Protein AF-A0A7S4RLT8-F1 (afdb_monomer_lite)

Secondary structure (DSSP, 8-state):
---S--EEPPHHHHHHHHHHHHHHHHHTT----------TTS--EES---SGGGGGG-EE--STTPPPHHHHHHHT--TTHHHHTT-EEHHHHHHHHHHHTT---HHHHHHGGGTT-

Organism: NCBI:txid311494

Foldseek 3Di:
DPDAQDEAEDPVVLVVVQVVVVVVCVVVVHPDDDDRDDPVVHYDHYPDPPQLLCQQVAWDFDDPPQDPLVVCVVVVNNPCSCVVSVTDGPLVVVCVVCVVVVHHSPVSNVCVSVPRD

InterPro domains:
  IPR006254 Isocitrate lyase [PF00463] (1-98)
  IPR006254 Isocitrate lyase [PTHR21631] (1-68)
  IPR015813 Pyruvate/Phosphoenolpyruvate kinase-like domain superfamily [SSF51621] (1-94)
  IPR040442 Pyruvate kinase-like domain superfamily [G3DSA:3.20.20.60] (1-111)

Radius of gyration: 19.0 Å; chains: 1; bounding box: 43×40×50 Å

Structure (mmCIF, N/CA/C/O backbone):
data_AF-A0A7S4RLT8-F1
#
_entry.id   AF-A0A7S4RLT8-F1
#
loop_
_atom_site.group_PDB
_atom_site.id
_atom_site.type_symbol
_atom_site.label_atom_id
_atom_site.label_alt_id
_atom_site.label_comp_id
_atom_site.label_asym_id
_atom_site.label_entity_id
_atom_site.label_seq_id
_atom_site.pdbx_PDB_ins_code
_atom_site.Cartn_x
_atom_site.Cartn_y
_atom_site.Cartn_z
_atom_site.occupancy
_atom_site.B_iso_or_equiv
_atom_site.auth_seq_id
_atom_site.auth_comp_id
_atom_site.auth_asym_id
_atom_site.auth_atom_id
_atom_site.pdbx_PDB_model_num
ATOM 1 N N . GLY A 1 1 ? 11.834 7.194 0.083 1.00 79.56 1 GLY A N 1
ATOM 2 C CA . GLY A 1 1 ? 12.957 7.783 0.827 1.00 79.56 1 GLY A CA 1
ATOM 3 C C . GLY A 1 1 ? 12.617 7.931 2.299 1.00 79.56 1 GLY A C 1
ATOM 4 O O . GLY A 1 1 ? 11.686 7.289 2.776 1.00 79.56 1 GLY A O 1
ATOM 5 N N . HIS A 1 2 ? 13.360 8.789 2.998 1.00 87.56 2 HIS A N 1
ATOM 6 C CA . HIS A 1 2 ? 13.227 9.028 4.445 1.00 87.56 2 HIS A CA 1
ATOM 7 C C . HIS A 1 2 ? 12.225 10.144 4.806 1.00 87.56 2 HIS A C 1
ATOM 9 O O . HIS A 1 2 ? 12.051 10.459 5.978 1.00 87.56 2 HIS A O 1
ATOM 15 N N . MET A 1 3 ? 11.612 10.796 3.813 1.00 89.19 3 MET A N 1
ATOM 16 C CA . MET A 1 3 ? 10.605 11.836 4.043 1.00 89.19 3 MET A CA 1
ATOM 17 C C . MET A 1 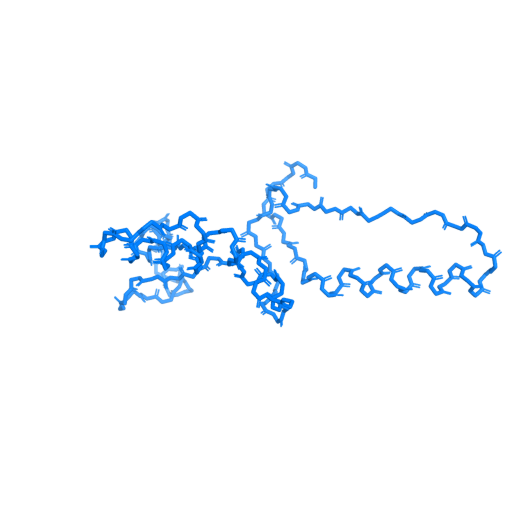3 ? 9.242 11.217 4.384 1.00 89.19 3 MET A C 1
ATOM 19 O O . MET A 1 3 ? 8.929 10.118 3.920 1.00 89.19 3 MET A O 1
ATOM 23 N N . GLY A 1 4 ? 8.447 11.928 5.189 1.00 87.50 4 GLY A N 1
ATOM 24 C CA . GLY A 1 4 ? 7.055 11.578 5.487 1.00 87.50 4 GLY A CA 1
ATOM 25 C C . GLY A 1 4 ? 6.101 11.900 4.331 1.00 87.50 4 GLY A C 1
ATOM 26 O O . GLY A 1 4 ? 6.507 12.484 3.329 1.00 87.50 4 GLY A O 1
ATOM 27 N N . GLY A 1 5 ? 4.829 11.510 4.469 1.00 88.44 5 GLY A N 1
ATOM 28 C CA . GLY A 1 5 ? 3.791 11.805 3.469 1.00 88.44 5 GLY A CA 1
ATOM 29 C C . GLY A 1 5 ? 3.946 11.034 2.156 1.00 88.44 5 GLY A C 1
ATOM 30 O O . GLY A 1 5 ? 3.506 11.496 1.108 1.00 88.44 5 GLY A O 1
ATOM 31 N N . LYS A 1 6 ? 4.600 9.869 2.193 1.00 94.69 6 LYS A N 1
ATOM 32 C CA . LYS A 1 6 ? 4.783 9.025 1.009 1.00 94.69 6 LYS A CA 1
ATOM 33 C C . LYS A 1 6 ? 3.450 8.407 0.596 1.00 94.69 6 LYS A C 1
ATOM 35 O O . LYS A 1 6 ? 2.764 7.803 1.424 1.00 94.69 6 LYS A O 1
ATOM 40 N N . VAL A 1 7 ? 3.144 8.539 -0.690 1.00 96.75 7 VAL A N 1
ATOM 41 C CA . VAL A 1 7 ? 1.970 7.963 -1.347 1.00 96.75 7 VAL A CA 1
ATOM 42 C C . VAL A 1 7 ? 2.461 6.883 -2.303 1.00 96.75 7 VAL A C 1
ATOM 44 O O . VAL A 1 7 ? 3.301 7.156 -3.164 1.00 96.75 7 VAL A O 1
ATOM 47 N N . LEU A 1 8 ? 1.990 5.654 -2.115 1.00 97.38 8 LEU A N 1
ATOM 48 C CA . LEU A 1 8 ? 2.231 4.558 -3.047 1.00 97.38 8 LEU A CA 1
ATOM 49 C C . LEU A 1 8 ? 1.251 4.636 -4.216 1.00 97.38 8 LEU A C 1
ATOM 51 O O . LEU A 1 8 ? 0.136 5.130 -4.066 1.00 97.38 8 LEU A O 1
ATOM 55 N N . VAL A 1 9 ? 1.676 4.099 -5.354 1.00 97.69 9 VAL A N 1
ATOM 56 C CA . VAL A 1 9 ? 0.749 3.685 -6.410 1.00 97.69 9 VAL A CA 1
ATOM 57 C C . VAL A 1 9 ? 0.292 2.256 -6.151 1.00 97.69 9 VAL A C 1
ATOM 59 O O . VAL A 1 9 ? 1.000 1.516 -5.460 1.00 97.69 9 VAL A O 1
ATOM 62 N N . SER A 1 10 ? -0.832 1.857 -6.742 1.00 96.94 10 SER A N 1
ATOM 63 C CA . SER A 1 10 ? -1.239 0.446 -6.763 1.00 96.94 10 SER A CA 1
ATOM 64 C C . SER A 1 10 ? -0.114 -0.484 -7.237 1.00 96.94 10 SER A C 1
ATOM 66 O O . SER A 1 10 ? 0.702 -0.128 -8.102 1.00 96.94 10 SER A O 1
ATOM 68 N N . THR A 1 11 ? -0.071 -1.698 -6.686 1.00 95.81 11 THR A N 1
ATOM 69 C CA . THR A 1 11 ? 0.962 -2.684 -7.033 1.00 95.81 11 THR A CA 1
ATOM 70 C C . THR A 1 11 ? 0.981 -2.972 -8.540 1.00 95.81 11 THR A C 1
ATOM 72 O O . THR A 1 11 ? 2.051 -2.947 -9.162 1.00 95.81 11 THR A O 1
ATOM 75 N N . TRP A 1 12 ? -0.191 -3.145 -9.160 1.00 96.00 12 TRP A N 1
ATOM 76 C CA . TRP A 1 12 ? -0.339 -3.312 -10.605 1.00 96.00 12 TRP A CA 1
ATOM 77 C C . TRP A 1 12 ? 0.293 -2.178 -11.413 1.00 96.00 12 TRP A C 1
ATOM 79 O O . TRP A 1 12 ? 1.011 -2.439 -12.379 1.00 96.00 12 TRP A O 1
ATOM 89 N N . GLU A 1 13 ? 0.092 -0.920 -11.019 1.00 97.69 13 GLU A N 1
ATOM 90 C CA . GLU A 1 13 ? 0.685 0.213 -11.729 1.00 97.69 13 GLU A CA 1
ATOM 91 C C . GLU A 1 13 ? 2.218 0.161 -11.696 1.00 97.69 13 GLU A C 1
ATOM 93 O O . GLU A 1 13 ? 2.876 0.379 -12.720 1.00 97.69 13 GLU A O 1
ATOM 98 N N . HIS A 1 14 ? 2.813 -0.176 -10.548 1.00 97.81 14 HIS A N 1
ATOM 99 C CA . HIS A 1 14 ? 4.266 -0.314 -10.459 1.00 97.81 14 HIS A CA 1
ATOM 100 C C . HIS A 1 14 ? 4.785 -1.474 -11.324 1.00 97.81 14 HIS A C 1
ATOM 102 O O . HIS A 1 14 ? 5.808 -1.328 -11.999 1.00 97.81 14 HIS A O 1
ATOM 108 N N . ILE A 1 15 ? 4.056 -2.594 -11.374 1.00 97.69 15 ILE A N 1
ATOM 109 C CA . ILE A 1 15 ? 4.365 -3.725 -12.260 1.00 97.69 15 ILE A CA 1
ATOM 110 C C . ILE A 1 15 ? 4.338 -3.284 -13.730 1.00 97.69 15 ILE A C 1
ATOM 112 O O . ILE A 1 15 ? 5.282 -3.572 -14.467 1.00 97.69 15 ILE A O 1
ATOM 116 N N . GLN A 1 16 ? 3.320 -2.527 -14.153 1.00 98.31 16 GLN A N 1
ATOM 117 C CA . GLN A 1 16 ? 3.224 -2.017 -15.526 1.00 98.31 16 GLN A CA 1
ATOM 118 C C . GLN A 1 16 ? 4.410 -1.119 -15.902 1.00 98.31 16 GLN A C 1
ATOM 120 O O . GLN A 1 16 ? 4.934 -1.222 -17.012 1.00 98.31 16 GLN A O 1
ATOM 125 N N . ARG A 1 17 ? 4.906 -0.296 -14.969 1.00 98.44 17 ARG A N 1
ATOM 126 C CA . ARG A 1 17 ? 6.116 0.518 -15.187 1.00 98.44 17 ARG A CA 1
ATOM 127 C C . ARG A 1 17 ? 7.353 -0.354 -15.418 1.00 98.44 17 ARG A C 1
ATOM 129 O O . ARG A 1 17 ? 8.131 -0.076 -16.327 1.00 98.44 17 ARG A O 1
ATOM 136 N N . VAL A 1 18 ? 7.528 -1.426 -14.642 1.00 98.38 18 VAL A N 1
ATOM 137 C CA . VAL A 1 18 ? 8.654 -2.361 -14.821 1.00 98.38 18 VAL A CA 1
ATOM 138 C C . VAL A 1 18 ? 8.550 -3.108 -16.155 1.00 98.38 18 VAL A C 1
ATOM 140 O O . VAL A 1 18 ? 9.556 -3.233 -16.857 1.00 98.38 18 VAL A O 1
ATOM 143 N N . ILE A 1 19 ? 7.346 -3.549 -16.539 1.00 98.50 19 ILE A N 1
ATOM 144 C CA . ILE A 1 19 ? 7.088 -4.193 -17.836 1.00 98.50 19 ILE A CA 1
ATOM 1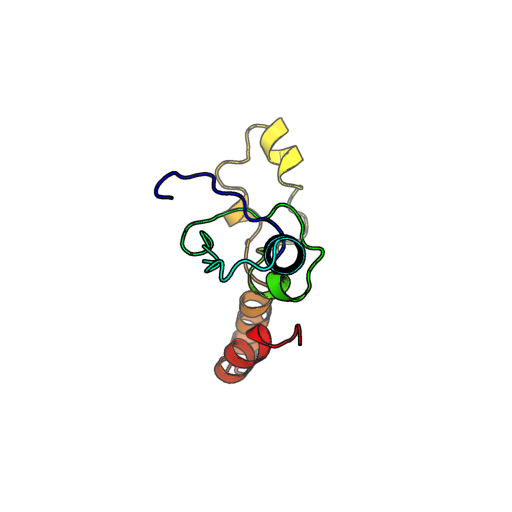45 C C . ILE A 1 19 ? 7.431 -3.242 -18.987 1.00 98.50 19 ILE A C 1
ATOM 147 O O . ILE A 1 19 ? 8.145 -3.637 -19.907 1.00 98.50 19 ILE A O 1
ATOM 151 N N . ALA A 1 20 ? 6.997 -1.981 -18.922 1.00 98.62 20 ALA A N 1
ATOM 152 C CA . ALA A 1 20 ? 7.311 -0.980 -19.939 1.00 98.62 20 ALA A CA 1
ATOM 153 C C . ALA A 1 20 ? 8.825 -0.725 -20.060 1.00 98.62 20 ALA A C 1
ATOM 155 O O . ALA A 1 20 ? 9.360 -0.669 -21.168 1.00 98.62 20 ALA A O 1
ATOM 156 N N . CYS A 1 21 ? 9.542 -0.640 -18.933 1.00 98.38 21 CYS A N 1
ATOM 157 C CA . CYS A 1 21 ? 11.002 -0.512 -18.932 1.00 98.38 21 CYS A CA 1
ATOM 158 C C . CYS A 1 21 ? 11.694 -1.716 -19.588 1.00 98.38 21 CYS A C 1
ATOM 160 O O . CYS A 1 21 ? 12.656 -1.534 -20.337 1.00 98.38 21 CYS A O 1
ATOM 162 N N . ARG A 1 22 ? 11.213 -2.942 -19.331 1.00 98.44 22 ARG A N 1
ATOM 163 C CA . ARG A 1 22 ? 11.736 -4.155 -19.977 1.00 98.44 22 ARG A CA 1
ATOM 164 C C . ARG A 1 22 ? 11.451 -4.143 -21.475 1.00 98.44 22 ARG A C 1
ATOM 166 O O . ARG A 1 22 ? 12.384 -4.319 -22.249 1.00 98.44 22 ARG A O 1
ATOM 173 N N . LEU A 1 23 ? 10.220 -3.832 -21.877 1.00 98.56 23 LEU A N 1
ATOM 174 C CA . LEU A 1 23 ? 9.847 -3.712 -23.286 1.00 98.56 23 LEU A CA 1
ATOM 175 C C . LEU A 1 23 ? 10.774 -2.741 -24.034 1.00 98.56 23 LEU A C 1
ATOM 177 O O . LEU A 1 23 ? 11.254 -3.055 -25.120 1.00 98.56 23 LEU A O 1
ATOM 181 N N . GLN A 1 24 ? 11.084 -1.586 -23.439 1.00 98.62 24 GLN A N 1
ATOM 182 C CA . GLN A 1 24 ? 12.001 -0.618 -24.040 1.00 98.62 24 GLN A CA 1
ATOM 183 C C . GLN A 1 24 ? 13.440 -1.147 -24.146 1.00 98.62 24 GLN A C 1
ATOM 185 O O . GLN A 1 24 ? 14.112 -0.902 -25.149 1.00 98.62 24 GLN A O 1
ATOM 190 N N . ALA A 1 25 ? 13.925 -1.859 -23.125 1.00 98.50 25 ALA A N 1
ATOM 191 C CA . ALA A 1 25 ? 15.246 -2.481 -23.158 1.00 98.50 25 ALA A CA 1
ATOM 192 C C . ALA A 1 25 ? 15.347 -3.526 -24.277 1.00 98.50 25 ALA A C 1
ATOM 194 O O . ALA A 1 25 ? 16.353 -3.561 -24.984 1.00 98.50 25 ALA A O 1
ATOM 195 N N . ASP A 1 26 ? 14.286 -4.308 -24.473 1.00 98.44 26 ASP A N 1
ATOM 196 C CA . ASP A 1 26 ? 14.222 -5.345 -25.500 1.00 98.44 26 ASP A CA 1
ATOM 197 C C . ASP A 1 26 ? 14.170 -4.730 -26.911 1.00 98.44 26 ASP A C 1
ATOM 199 O O . ASP A 1 26 ? 14.909 -5.168 -27.791 1.00 98.44 26 ASP A O 1
ATOM 203 N N . ILE A 1 27 ? 13.399 -3.649 -27.120 1.00 98.50 27 ILE A N 1
ATOM 204 C CA . ILE A 1 27 ? 13.380 -2.885 -28.389 1.00 98.50 27 ILE A CA 1
ATOM 205 C C . ILE A 1 27 ? 14.779 -2.372 -28.756 1.00 98.50 27 ILE A C 1
ATOM 207 O O . ILE A 1 27 ? 15.166 -2.388 -29.924 1.00 98.50 27 ILE A O 1
ATOM 211 N N . LEU A 1 28 ? 15.545 -1.913 -27.764 1.00 98.56 28 LEU A N 1
ATOM 212 C CA . LEU A 1 28 ? 16.903 -1.398 -27.958 1.00 98.56 28 LEU A CA 1
ATOM 213 C C . LEU A 1 28 ? 17.978 -2.494 -27.940 1.00 98.56 28 LEU A C 1
ATOM 215 O O . LEU A 1 28 ? 19.161 -2.170 -28.048 1.00 98.56 28 LEU A O 1
ATOM 219 N N . ASN A 1 29 ? 17.588 -3.765 -27.785 1.00 97.94 29 ASN A N 1
ATOM 220 C CA . ASN A 1 29 ? 18.489 -4.903 -27.615 1.00 97.94 29 ASN A CA 1
ATOM 221 C C . ASN A 1 29 ? 19.575 -4.647 -26.547 1.00 97.94 29 ASN A C 1
ATOM 223 O O . ASN A 1 29 ? 20.764 -4.903 -26.750 1.00 97.94 29 ASN A O 1
ATOM 227 N N . SER A 1 30 ? 19.167 -4.080 -25.410 1.00 98.00 30 SER A N 1
ATOM 228 C CA . SER A 1 30 ? 20.048 -3.711 -24.304 1.00 98.00 30 SER A CA 1
ATOM 229 C C . SER A 1 30 ? 19.902 -4.687 -23.140 1.00 98.00 30 SER A C 1
ATOM 231 O O . SER A 1 30 ? 18.797 -4.953 -22.666 1.00 98.00 30 SER A O 1
ATOM 233 N N . GLY A 1 31 ? 21.030 -5.151 -22.595 1.00 97.62 31 GLY A N 1
ATOM 234 C CA . GLY A 1 31 ? 21.095 -5.956 -21.368 1.00 97.62 31 GLY A CA 1
ATOM 235 C C . GLY A 1 31 ? 20.789 -5.165 -20.088 1.00 97.62 31 GLY A C 1
ATOM 236 O O . GLY A 1 31 ? 21.423 -5.397 -19.061 1.00 97.62 31 GLY A O 1
ATOM 237 N N . LEU A 1 32 ? 19.867 -4.198 -20.146 1.00 98.25 32 LEU A N 1
ATOM 238 C CA . LEU A 1 32 ? 19.554 -3.287 -19.050 1.00 98.25 32 LEU A CA 1
ATOM 239 C C . LEU A 1 32 ? 19.110 -4.059 -17.799 1.00 98.25 32 LEU A C 1
ATOM 241 O O . LEU A 1 32 ? 18.170 -4.863 -17.835 1.00 98.25 32 LEU A O 1
ATOM 245 N N . VAL A 1 33 ? 19.763 -3.759 -16.677 1.00 97.62 33 VAL A N 1
ATOM 246 C CA . VAL A 1 33 ? 19.373 -4.233 -15.347 1.00 97.62 33 VAL A CA 1
ATOM 247 C C . VAL A 1 33 ? 18.295 -3.304 -14.793 1.00 97.62 33 VAL A C 1
ATOM 249 O O . VAL A 1 33 ? 18.485 -2.092 -14.729 1.00 97.62 33 VAL A O 1
ATOM 252 N N . LEU A 1 34 ? 17.166 -3.879 -14.382 1.00 97.56 34 LEU A N 1
ATOM 253 C CA . LEU A 1 34 ? 16.051 -3.150 -13.780 1.00 97.56 34 LEU A CA 1
ATOM 254 C C . LEU A 1 34 ? 16.021 -3.413 -12.276 1.00 97.56 34 LEU A C 1
ATOM 256 O O . LEU A 1 34 ? 16.080 -4.563 -11.847 1.00 97.56 34 LEU A O 1
ATOM 260 N N . VAL A 1 35 ? 15.896 -2.349 -11.484 1.00 97.56 35 VAL A N 1
ATOM 261 C CA . VAL A 1 35 ? 15.772 -2.430 -10.024 1.00 97.56 35 VAL A CA 1
ATOM 262 C C . VAL A 1 35 ? 14.437 -1.821 -9.617 1.00 97.56 35 VAL A C 1
ATOM 264 O O . VAL A 1 35 ? 14.238 -0.613 -9.740 1.00 97.56 35 VAL A O 1
ATOM 267 N N . ALA A 1 36 ? 13.523 -2.659 -9.132 1.00 97.50 36 ALA A N 1
ATOM 268 C CA . ALA A 1 36 ? 12.268 -2.203 -8.550 1.00 97.50 36 ALA A CA 1
ATOM 269 C C . ALA A 1 36 ? 12.509 -1.769 -7.100 1.00 97.50 36 ALA A C 1
ATOM 271 O O . ALA A 1 36 ? 12.997 -2.543 -6.275 1.00 97.50 36 ALA A O 1
ATOM 272 N N . ARG A 1 37 ? 12.176 -0.517 -6.793 1.00 97.19 37 ARG A N 1
ATOM 273 C CA . ARG A 1 37 ? 12.269 0.049 -5.446 1.00 97.19 37 ARG A CA 1
ATOM 274 C C . ARG A 1 37 ? 10.864 0.193 -4.877 1.00 97.19 37 ARG A C 1
ATOM 276 O O . ARG A 1 37 ? 10.010 0.795 -5.518 1.00 97.19 37 ARG A O 1
ATOM 283 N N . THR A 1 38 ? 10.672 -0.259 -3.641 1.00 96.25 38 THR A N 1
ATOM 284 C CA . THR A 1 38 ? 9.463 0.018 -2.859 1.00 96.25 38 THR A CA 1
ATOM 285 C C . THR A 1 38 ? 9.763 0.968 -1.704 1.00 96.25 38 THR A C 1
ATOM 287 O O . THR A 1 38 ? 10.846 0.945 -1.120 1.00 96.25 38 THR A O 1
ATOM 290 N N . ASP A 1 39 ? 8.791 1.816 -1.385 1.00 96.38 39 ASP A N 1
ATOM 291 C CA . ASP A 1 39 ? 8.809 2.716 -0.232 1.00 96.38 39 ASP A CA 1
ATOM 292 C C . ASP A 1 39 ? 7.707 2.370 0.789 1.00 96.38 39 ASP A C 1
ATOM 294 O O . ASP A 1 39 ? 7.442 3.154 1.705 1.00 96.38 39 ASP A O 1
ATOM 298 N N . ALA A 1 40 ? 7.106 1.179 0.650 1.00 95.12 40 ALA A N 1
ATOM 299 C CA . ALA A 1 40 ? 5.985 0.703 1.459 1.00 95.12 40 ALA A CA 1
ATOM 300 C C . ALA A 1 40 ? 6.294 0.564 2.955 1.00 95.12 40 ALA A C 1
ATOM 302 O O . ALA A 1 40 ? 5.379 0.622 3.765 1.00 95.12 40 ALA A O 1
ATOM 303 N N . GLU A 1 41 ? 7.568 0.445 3.335 1.00 94.50 41 GLU A N 1
ATOM 304 C CA . GLU A 1 41 ? 7.990 0.325 4.738 1.00 94.50 41 GLU A CA 1
ATOM 305 C C . GLU A 1 41 ? 7.550 1.512 5.613 1.00 94.50 41 GLU A C 1
ATOM 307 O O . GLU A 1 41 ? 7.212 1.316 6.775 1.00 94.50 41 GLU A O 1
ATOM 312 N N . ALA A 1 42 ? 7.480 2.722 5.054 1.00 93.94 42 ALA A N 1
ATOM 313 C CA . ALA A 1 42 ? 7.067 3.914 5.801 1.00 93.94 42 ALA A CA 1
ATOM 314 C C . ALA A 1 42 ? 6.093 4.809 5.019 1.00 93.94 42 ALA A C 1
ATOM 316 O O . ALA A 1 42 ? 5.978 6.004 5.298 1.00 93.94 42 ALA A O 1
ATOM 317 N N . ALA A 1 43 ? 5.436 4.270 3.993 1.00 95.75 43 ALA A N 1
ATOM 318 C CA . ALA A 1 43 ? 4.340 4.963 3.330 1.00 95.75 43 ALA A CA 1
ATOM 319 C C . ALA A 1 43 ? 3.057 4.850 4.155 1.00 95.75 43 ALA A C 1
ATOM 321 O O . ALA A 1 43 ? 2.793 3.823 4.774 1.00 95.75 43 ALA A O 1
ATOM 322 N N . THR A 1 44 ? 2.268 5.921 4.166 1.00 94.69 44 THR A N 1
ATOM 323 C CA . THR A 1 44 ? 1.023 5.999 4.947 1.00 94.69 44 THR A CA 1
ATOM 324 C C . THR A 1 44 ? -0.213 6.138 4.067 1.00 94.69 44 THR A C 1
ATOM 326 O O . THR A 1 44 ? -1.325 6.136 4.580 1.00 94.69 44 THR A O 1
ATOM 329 N N . MET A 1 45 ? -0.032 6.285 2.753 1.00 96.12 45 MET A N 1
ATOM 330 C CA . MET A 1 45 ? -1.106 6.497 1.788 1.00 96.12 45 MET A CA 1
ATOM 331 C C . MET A 1 45 ? -0.867 5.661 0.531 1.00 96.12 45 MET A C 1
ATOM 333 O O . MET A 1 45 ? 0.278 5.403 0.154 1.00 96.12 45 MET A O 1
ATOM 337 N N . ILE A 1 46 ? -1.960 5.292 -0.128 1.00 97.31 46 ILE A N 1
ATOM 338 C CA . ILE A 1 46 ? -2.001 4.699 -1.465 1.00 97.31 46 ILE A CA 1
ATOM 339 C C . ILE A 1 46 ? -2.984 5.516 -2.305 1.00 97.31 46 ILE A C 1
ATOM 341 O O . ILE A 1 46 ? -3.969 6.028 -1.771 1.00 97.31 46 ILE A O 1
ATOM 345 N N . ASP A 1 47 ? -2.693 5.697 -3.585 1.00 96.88 47 ASP A N 1
ATOM 346 C CA . ASP A 1 47 ? -3.509 6.510 -4.488 1.00 96.88 47 ASP A CA 1
ATOM 347 C C . ASP A 1 47 ? -4.871 5.884 -4.817 1.00 96.88 47 ASP A C 1
ATOM 349 O O . ASP A 1 47 ? -5.863 6.591 -4.992 1.00 96.88 47 ASP A O 1
ATOM 353 N N . SER A 1 48 ? -4.918 4.557 -4.890 1.00 96.06 48 SER A N 1
ATOM 354 C CA . SER A 1 48 ? -6.065 3.786 -5.336 1.00 96.06 48 SER A CA 1
ATOM 355 C C . SER A 1 48 ? -6.119 2.436 -4.633 1.00 96.06 48 SER A C 1
ATOM 357 O O . SER A 1 48 ? -5.104 1.786 -4.402 1.00 96.06 48 SER A O 1
ATOM 359 N N . ASN A 1 49 ? -7.333 1.982 -4.336 1.00 95.56 49 ASN A N 1
ATOM 360 C CA . ASN A 1 49 ? -7.616 0.653 -3.795 1.00 95.56 49 ASN A CA 1
ATOM 361 C C . ASN A 1 49 ? -8.031 -0.349 -4.887 1.00 95.56 49 ASN A C 1
ATOM 363 O O . ASN A 1 49 ? -8.672 -1.355 -4.587 1.00 95.56 49 ASN A O 1
ATOM 367 N N . ILE A 1 50 ? -7.736 -0.054 -6.156 1.00 95.44 50 ILE A N 1
ATOM 368 C CA . ILE A 1 50 ? -8.202 -0.859 -7.291 1.00 95.44 50 ILE A CA 1
ATOM 369 C C . ILE A 1 50 ? -7.606 -2.270 -7.311 1.00 95.44 50 ILE A C 1
ATOM 371 O O . ILE A 1 50 ? -8.269 -3.198 -7.769 1.00 95.44 50 ILE A O 1
ATOM 375 N N . ASP A 1 51 ? -6.379 -2.436 -6.814 1.00 94.62 51 ASP A N 1
ATOM 376 C CA . ASP A 1 51 ? -5.665 -3.708 -6.842 1.00 94.62 51 ASP A CA 1
ATOM 377 C C . ASP A 1 51 ? -5.978 -4.536 -5.580 1.00 94.62 51 ASP A C 1
ATOM 379 O O . ASP A 1 51 ? -5.675 -4.094 -4.464 1.00 94.62 51 ASP A O 1
ATOM 383 N N . PRO A 1 52 ? -6.570 -5.740 -5.722 1.00 93.69 52 PRO A N 1
ATOM 384 C CA . PRO A 1 52 ? -6.866 -6.616 -4.594 1.00 93.69 52 PRO A CA 1
ATOM 385 C C . PRO A 1 52 ? -5.649 -6.959 -3.737 1.00 93.69 52 PRO A C 1
ATOM 387 O O . PRO A 1 52 ? -5.808 -7.203 -2.540 1.00 93.69 52 PRO A O 1
ATOM 390 N N . ILE A 1 53 ? -4.437 -6.977 -4.306 1.00 92.94 53 ILE A N 1
ATOM 391 C CA . ILE A 1 53 ? -3.225 -7.315 -3.547 1.00 92.94 53 ILE A CA 1
ATOM 392 C C . ILE A 1 53 ? -2.908 -6.298 -2.452 1.00 92.94 53 ILE A C 1
ATOM 394 O O . ILE A 1 53 ? -2.335 -6.663 -1.427 1.00 92.94 53 ILE A O 1
ATOM 398 N N . ASP A 1 54 ? -3.362 -5.058 -2.625 1.00 95.06 54 ASP A N 1
ATOM 399 C CA . ASP A 1 54 ? -3.135 -3.975 -1.677 1.00 95.06 54 ASP A CA 1
ATOM 400 C C . ASP A 1 54 ? -4.180 -3.984 -0.540 1.00 95.06 54 ASP A C 1
ATOM 402 O O . ASP A 1 54 ? -3.941 -3.428 0.534 1.00 95.06 54 ASP A O 1
ATOM 406 N N . HIS A 1 55 ? -5.326 -4.661 -0.715 1.00 95.31 55 HIS A N 1
ATOM 407 C CA . HIS A 1 55 ? -6.464 -4.625 0.222 1.00 95.31 55 HIS A CA 1
ATOM 408 C C . HIS A 1 55 ? -6.133 -5.031 1.663 1.00 95.31 55 HIS A C 1
ATOM 410 O O . HIS A 1 55 ? -6.602 -4.343 2.574 1.00 95.31 55 HIS A O 1
ATOM 416 N N . PRO A 1 56 ? -5.327 -6.079 1.931 1.00 95.00 56 PRO A N 1
ATOM 417 C CA . PRO A 1 56 ? -4.981 -6.457 3.301 1.00 95.00 56 PRO A CA 1
ATOM 418 C C . PRO A 1 56 ? -4.211 -5.369 4.065 1.00 95.00 56 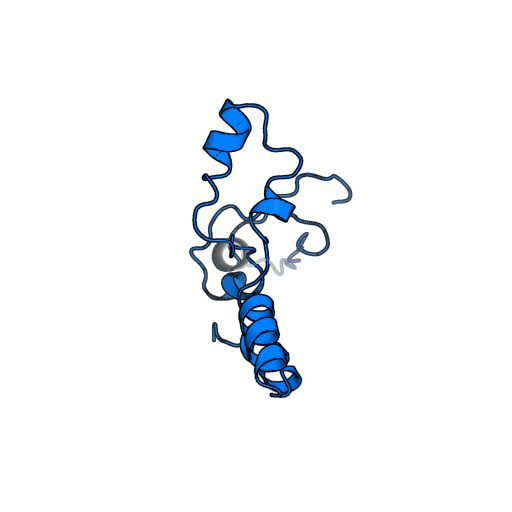PRO A C 1
ATOM 420 O O . PRO A 1 56 ? -4.136 -5.427 5.292 1.00 95.00 56 PRO A O 1
ATOM 423 N N . HIS A 1 57 ? -3.649 -4.384 3.359 1.00 94.88 57 HIS A N 1
ATOM 424 C CA . HIS A 1 57 ? -2.821 -3.316 3.920 1.00 94.88 57 HIS A CA 1
ATOM 425 C C . HIS A 1 57 ? -3.570 -1.986 4.084 1.00 94.88 57 HIS A C 1
ATOM 427 O O . HIS A 1 57 ? -3.079 -1.081 4.761 1.00 94.88 57 HIS A O 1
ATOM 433 N N . ILE A 1 58 ? -4.765 -1.859 3.503 1.00 96.06 58 ILE A N 1
ATOM 434 C CA . ILE A 1 58 ? -5.564 -0.634 3.560 1.00 96.06 58 ILE A CA 1
ATOM 435 C C . ILE A 1 58 ? -6.334 -0.584 4.882 1.00 96.06 58 ILE A C 1
ATOM 437 O O . ILE A 1 58 ? -7.040 -1.524 5.258 1.00 96.06 58 ILE A O 1
ATOM 441 N N . LYS A 1 59 ? -6.219 0.542 5.593 1.00 96.12 59 LYS A N 1
ATOM 442 C CA . LYS A 1 59 ? -7.012 0.807 6.798 1.00 96.12 59 LYS A CA 1
ATOM 443 C C . LYS A 1 59 ? -8.389 1.345 6.418 1.00 96.12 59 LYS A C 1
ATOM 445 O O . LYS A 1 59 ? -8.494 2.276 5.624 1.00 96.12 59 LYS A O 1
ATOM 450 N N . GLY A 1 60 ? -9.429 0.790 7.032 1.00 95.75 60 GLY A N 1
ATOM 451 C CA . GLY A 1 60 ? -10.803 1.280 6.938 1.00 95.75 60 GLY A CA 1
ATOM 452 C C . GLY A 1 60 ? -11.353 1.690 8.303 1.00 95.75 60 GLY A C 1
ATOM 453 O O . GLY A 1 60 ? -10.914 1.180 9.335 1.00 95.75 60 GLY A O 1
ATOM 454 N N . ALA A 1 61 ? -12.333 2.596 8.306 1.00 96.25 61 ALA A N 1
ATOM 455 C CA . ALA A 1 61 ? -13.103 2.943 9.499 1.00 96.25 61 ALA A CA 1
ATOM 456 C C . ALA A 1 61 ? -14.018 1.774 9.903 1.00 96.25 61 ALA A C 1
ATOM 458 O O . ALA A 1 61 ? -14.673 1.169 9.054 1.00 96.25 61 ALA A O 1
ATOM 459 N N . THR A 1 62 ? -14.077 1.458 11.197 1.00 95.75 62 THR A N 1
ATOM 460 C CA . THR A 1 62 ? -14.858 0.321 11.724 1.00 95.75 62 THR A CA 1
ATOM 461 C C . THR A 1 62 ? -15.995 0.734 12.649 1.00 95.75 62 THR A C 1
ATOM 463 O O . THR A 1 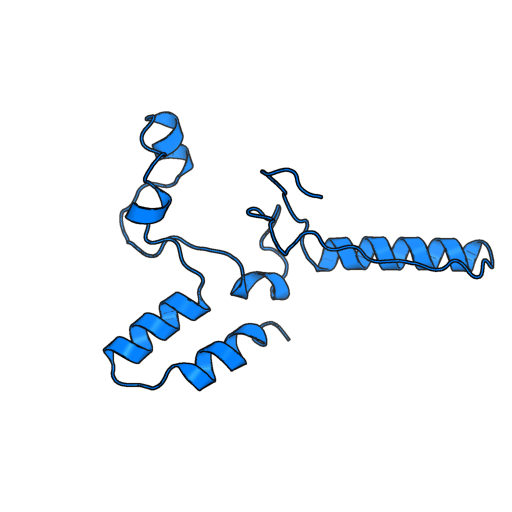62 ? -16.929 -0.042 12.860 1.00 95.75 62 THR A O 1
ATOM 466 N N . VAL A 1 63 ? -15.946 1.951 13.192 1.00 95.00 63 VAL A N 1
ATOM 467 C CA . VAL A 1 63 ? -17.012 2.494 14.034 1.00 95.00 63 VAL A CA 1
ATOM 468 C C . VAL A 1 63 ? -18.113 3.065 13.144 1.00 95.00 63 VAL A C 1
ATOM 470 O O . VAL A 1 63 ? -17.884 3.961 12.333 1.00 95.00 63 VAL A O 1
ATOM 473 N N . GLN A 1 64 ? -19.328 2.539 13.293 1.00 92.31 64 GLN A N 1
ATOM 474 C CA . GLN A 1 64 ? -20.490 3.035 12.559 1.00 92.31 64 GLN A CA 1
ATOM 475 C C . GLN A 1 64 ? -20.909 4.423 13.056 1.00 92.31 64 GLN A C 1
ATOM 477 O O . GLN A 1 64 ? -20.826 4.718 14.246 1.00 92.31 64 GLN A O 1
ATOM 482 N N . GLY A 1 65 ? -21.407 5.260 12.143 1.00 90.19 65 GLY A N 1
ATOM 483 C CA . GLY A 1 65 ? -21.940 6.587 12.469 1.00 90.19 65 GLY A CA 1
ATOM 484 C C . GLY A 1 65 ? -20.891 7.687 12.653 1.00 90.19 65 GLY A C 1
ATOM 485 O O . GLY A 1 65 ? -21.275 8.831 12.884 1.00 90.19 65 GLY A O 1
ATOM 486 N N . VAL A 1 66 ? -19.597 7.374 12.522 1.00 93.94 66 VAL A N 1
ATOM 487 C CA . VAL A 1 66 ? -18.533 8.386 12.440 1.00 93.94 66 VAL A CA 1
ATOM 488 C C . VAL A 1 66 ? -18.611 9.093 11.089 1.00 93.94 66 VAL A C 1
ATOM 490 O O . VAL A 1 66 ? -18.834 8.462 10.054 1.00 93.94 66 VAL A O 1
ATOM 493 N N . GLU A 1 67 ? -18.452 10.414 11.098 1.00 94.38 67 GLU A N 1
ATOM 494 C CA . GLU A 1 67 ? -18.444 11.225 9.887 1.00 94.38 67 GLU A CA 1
ATOM 495 C C . GLU A 1 67 ? -17.258 10.865 8.974 1.00 94.38 67 GLU A C 1
ATOM 497 O O . GLU A 1 67 ? -16.198 10.477 9.468 1.00 94.38 67 GLU A O 1
ATOM 502 N N . PRO A 1 68 ? -17.368 11.021 7.644 1.00 95.38 68 PRO A N 1
ATOM 503 C CA . PRO A 1 68 ? -16.216 10.877 6.759 1.00 95.38 68 PRO A CA 1
ATOM 504 C C . PRO A 1 68 ? -15.090 11.860 7.123 1.00 95.38 68 PRO A C 1
ATOM 506 O O . PRO A 1 68 ? -15.360 13.016 7.453 1.00 95.38 68 PRO A O 1
ATOM 509 N N . LEU A 1 69 ? -13.825 11.446 6.974 1.00 95.00 69 LEU A N 1
ATOM 510 C CA . LEU A 1 69 ? -12.653 12.270 7.319 1.00 95.00 69 LEU A CA 1
ATOM 511 C C . LEU A 1 69 ? -12.684 13.664 6.667 1.00 95.00 69 LEU A C 1
ATOM 513 O O . LEU A 1 69 ? -12.324 14.651 7.303 1.00 95.00 69 LEU A O 1
ATOM 517 N N . TYR A 1 70 ? -13.165 13.780 5.424 1.00 95.44 70 TYR A N 1
ATOM 518 C CA . TYR A 1 70 ? -13.246 15.082 4.752 1.00 95.44 70 TYR A CA 1
ATOM 519 C C . TYR A 1 70 ? -14.181 16.066 5.483 1.00 95.44 70 TYR A C 1
ATOM 521 O O . TYR A 1 70 ? -13.936 17.272 5.462 1.00 95.44 70 TYR A O 1
ATOM 529 N N . GLU A 1 71 ? -15.242 15.588 6.142 1.00 96.38 71 GLU A N 1
ATOM 530 C CA . GLU A 1 71 ? -16.135 16.442 6.933 1.00 96.38 71 GLU A CA 1
ATOM 531 C C . GLU A 1 71 ? -15.480 16.872 8.240 1.00 96.38 71 GLU A C 1
ATOM 533 O O . GLU A 1 71 ? -15.595 18.038 8.621 1.00 96.38 71 GLU A O 1
ATOM 538 N N . ALA A 1 72 ? -14.753 15.958 8.887 1.00 95.50 72 ALA A N 1
ATOM 539 C CA . ALA A 1 72 ? -13.971 16.256 10.080 1.00 95.50 72 ALA A CA 1
ATOM 540 C C . ALA A 1 72 ? -12.918 17.339 9.795 1.00 95.50 72 ALA A C 1
ATOM 542 O O . ALA A 1 72 ? -12.850 18.326 10.528 1.00 95.50 72 ALA A O 1
ATOM 543 N N . ILE A 1 73 ? -12.193 17.233 8.674 1.00 96.25 73 ILE A N 1
ATOM 544 C CA . ILE A 1 73 ? -11.220 18.243 8.219 1.00 96.25 73 ILE A CA 1
ATOM 545 C C . ILE A 1 73 ? -11.901 19.599 8.018 1.00 96.25 73 ILE A C 1
ATOM 547 O O . ILE A 1 73 ? -11.425 20.618 8.516 1.00 96.25 73 ILE A O 1
ATOM 551 N N . ARG A 1 74 ? -13.054 19.635 7.336 1.00 96.62 74 ARG A N 1
ATOM 552 C CA . ARG A 1 74 ? -13.793 20.891 7.109 1.00 96.62 74 ARG A CA 1
ATOM 553 C C . ARG A 1 74 ? -14.251 21.564 8.403 1.00 96.62 74 ARG A C 1
ATOM 555 O O . ARG A 1 74 ? -14.437 22.777 8.410 1.00 96.62 74 ARG A O 1
ATOM 562 N N . ARG A 1 75 ? -14.456 20.791 9.472 1.00 95.44 75 ARG A N 1
ATOM 563 C CA . ARG A 1 75 ? -14.846 21.277 10.805 1.00 95.44 75 ARG A CA 1
ATOM 564 C C . ARG A 1 75 ? -13.650 21.516 11.737 1.00 95.44 75 ARG A C 1
ATOM 566 O O . ARG A 1 75 ? -13.859 22.015 12.837 1.00 95.44 75 ARG A O 1
ATOM 573 N N . GLY A 1 76 ? -12.427 21.175 11.320 1.00 95.06 76 GLY A N 1
ATOM 574 C CA . GLY A 1 76 ? -11.221 21.249 12.153 1.00 95.06 76 GLY A CA 1
ATOM 575 C C . GLY A 1 76 ? -11.174 20.215 13.288 1.00 95.06 76 GLY A C 1
ATOM 576 O O . GLY A 1 76 ? -10.567 20.479 14.324 1.00 95.06 76 GLY A O 1
ATOM 577 N N . ALA A 1 77 ? -11.846 19.073 13.118 1.00 93.94 77 ALA A N 1
ATOM 578 C CA . ALA A 1 77 ? -11.977 17.989 14.100 1.00 93.94 77 ALA A CA 1
ATOM 579 C C . ALA A 1 77 ? -11.292 16.681 13.638 1.00 93.94 77 ALA A C 1
ATOM 581 O O . ALA A 1 77 ? -11.745 15.581 13.951 1.00 93.94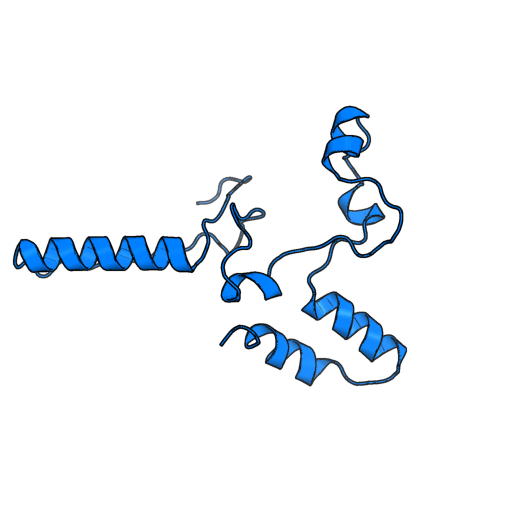 77 ALA A O 1
ATOM 582 N N . ASP A 1 78 ? -10.234 16.793 12.834 1.00 94.62 78 ASP A N 1
ATOM 583 C CA . ASP A 1 78 ? -9.542 15.681 12.169 1.00 94.62 78 ASP A CA 1
ATOM 584 C C . ASP A 1 78 ? -8.417 15.040 12.999 1.00 94.62 78 ASP A C 1
ATOM 586 O O . ASP A 1 78 ? -8.058 13.891 12.752 1.00 94.62 78 ASP A O 1
ATOM 590 N N . LYS A 1 79 ? -7.885 15.747 14.004 1.00 94.06 79 LYS A N 1
ATOM 591 C CA . LYS A 1 79 ? -6.683 15.332 14.756 1.00 94.06 79 LYS A CA 1
ATOM 592 C C . LYS A 1 79 ? -6.773 13.943 15.397 1.00 94.06 79 LYS A C 1
ATOM 594 O O . LYS A 1 79 ? -5.767 13.250 15.460 1.00 94.06 79 LYS A O 1
ATOM 599 N N . ASP A 1 80 ? -7.947 13.566 15.891 1.00 95.06 80 ASP A N 1
ATOM 600 C CA . ASP A 1 80 ? -8.235 12.299 16.577 1.00 95.06 80 ASP A CA 1
ATOM 601 C C . ASP A 1 80 ? -9.141 11.375 15.742 1.00 95.06 80 ASP A C 1
ATOM 603 O O . ASP A 1 80 ? -9.632 10.355 16.231 1.00 95.06 80 ASP A O 1
ATOM 607 N N . TRP A 1 81 ? -9.399 11.731 14.478 1.00 96.00 81 TRP A N 1
ATOM 608 C CA . TRP A 1 81 ? -10.410 11.056 13.667 1.00 96.00 81 TRP A CA 1
ATOM 609 C C . TRP A 1 81 ? -10.084 9.580 13.438 1.00 96.00 81 TRP A C 1
ATOM 611 O O . TRP A 1 81 ? -10.983 8.752 13.533 1.00 96.00 81 TRP A O 1
ATOM 621 N N . GLU A 1 82 ? -8.817 9.222 13.198 1.00 94.69 82 GLU A N 1
ATOM 622 C CA . GLU A 1 82 ? -8.429 7.816 12.999 1.00 94.69 82 GLU A CA 1
ATOM 623 C C . GLU A 1 82 ? -8.723 6.943 14.228 1.00 94.69 82 GLU A C 1
ATOM 625 O O . GLU A 1 82 ? -9.164 5.798 14.087 1.00 94.69 82 GLU A O 1
ATOM 630 N N . GLU A 1 83 ? -8.516 7.488 15.430 1.00 95.00 83 GLU A N 1
ATOM 631 C CA . GLU A 1 83 ? -8.799 6.799 16.689 1.00 95.00 83 GLU A CA 1
ATOM 632 C C . GLU A 1 83 ? -10.311 6.663 16.901 1.00 95.00 83 GLU A C 1
ATOM 634 O O . GLU A 1 83 ? -10.799 5.559 17.156 1.00 95.00 83 GLU A O 1
ATOM 639 N N . ARG A 1 84 ? -11.073 7.751 16.707 1.00 94.75 84 ARG A N 1
ATOM 640 C CA . ARG A 1 84 ? -12.547 7.736 16.773 1.00 94.75 84 ARG A CA 1
ATOM 641 C C . ARG A 1 84 ? -13.180 6.785 15.766 1.00 94.75 84 ARG A C 1
ATOM 643 O O . ARG A 1 84 ? -14.123 6.077 16.107 1.00 94.75 84 ARG A O 1
ATOM 650 N N . ALA A 1 85 ? -12.680 6.774 14.535 1.00 96.06 85 ALA A N 1
ATOM 651 C CA . ALA A 1 85 ? -13.157 5.913 13.459 1.00 96.06 85 ALA A CA 1
ATOM 652 C C . ALA A 1 85 ? -12.764 4.440 13.668 1.00 96.06 85 ALA A C 1
ATOM 654 O O . ALA A 1 85 ? -13.300 3.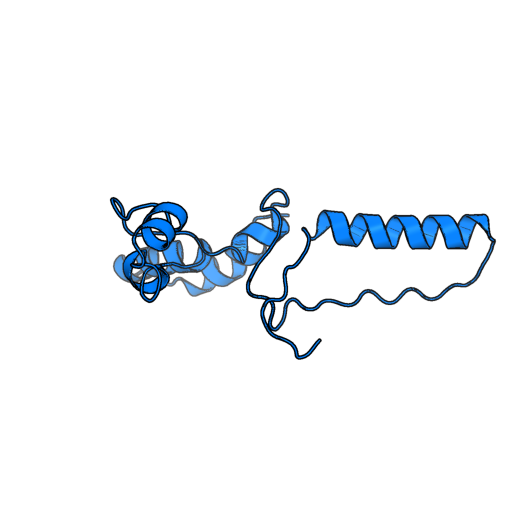554 12.992 1.00 96.06 85 ALA A O 1
ATOM 655 N N . GLY A 1 86 ? -11.843 4.159 14.597 1.00 96.00 86 GLY A N 1
ATOM 656 C CA . GLY A 1 86 ? -11.316 2.823 14.841 1.00 96.00 86 GLY A CA 1
ATOM 657 C C . GLY A 1 86 ? -10.619 2.262 13.605 1.00 96.00 86 GLY A C 1
ATOM 658 O O . GLY A 1 86 ? -10.879 1.116 13.232 1.00 96.00 86 GLY A O 1
ATOM 659 N N . CYS A 1 87 ? -9.800 3.081 12.938 1.00 96.50 87 CYS A N 1
ATOM 660 C CA . CYS A 1 87 ? -9.131 2.711 11.697 1.00 96.50 87 CYS A CA 1
ATOM 661 C C . CYS A 1 87 ? -8.247 1.471 11.883 1.00 96.50 87 CYS A C 1
ATOM 663 O O . CYS A 1 87 ? -7.277 1.487 12.640 1.00 96.50 87 CYS A O 1
ATOM 665 N N . MET A 1 88 ? -8.552 0.396 11.159 1.00 96.50 88 MET A N 1
ATOM 666 C CA . MET A 1 88 ? -7.745 -0.828 11.155 1.00 96.50 88 MET A CA 1
ATOM 667 C C . MET A 1 88 ? -7.854 -1.555 9.820 1.00 96.50 88 MET A C 1
ATOM 669 O O . MET A 1 88 ? -8.723 -1.251 9.001 1.00 96.50 88 MET A O 1
ATOM 673 N N . THR A 1 89 ? -6.952 -2.505 9.586 1.00 96.44 89 THR A N 1
ATOM 674 C CA . THR A 1 89 ? -7.017 -3.350 8.393 1.00 96.44 89 THR A CA 1
ATOM 675 C C . THR A 1 89 ? -8.172 -4.349 8.513 1.00 96.44 89 THR A C 1
ATOM 677 O O . THR A 1 89 ? -8.595 -4.710 9.617 1.00 96.44 89 THR A O 1
ATOM 680 N N . PHE A 1 90 ? -8.690 -4.829 7.382 1.00 95.38 90 PHE A N 1
ATOM 681 C CA . PHE A 1 90 ? -9.702 -5.888 7.393 1.00 95.38 90 PHE A CA 1
ATOM 682 C C . PHE A 1 90 ? -9.225 -7.179 8.101 1.00 95.38 90 PHE A C 1
ATOM 684 O O . PHE A 1 90 ? -9.986 -7.711 8.919 1.00 95.38 90 PHE A O 1
ATOM 691 N N . PRO A 1 91 ? -7.979 -7.661 7.886 1.00 95.88 91 PRO A N 1
ATOM 692 C CA . PRO A 1 91 ? -7.392 -8.734 8.688 1.00 95.88 91 PRO A CA 1
ATOM 693 C C . PRO A 1 91 ? -7.527 -8.527 10.200 1.00 95.88 91 PRO A C 1
ATOM 695 O O . PRO A 1 91 ? -7.999 -9.429 10.899 1.00 95.88 91 PRO A O 1
ATOM 698 N N . ASP A 1 92 ? -7.182 -7.338 10.697 1.00 95.75 92 ASP A N 1
ATOM 699 C CA . ASP A 1 92 ? -7.234 -7.017 12.125 1.00 95.75 92 ASP A CA 1
ATOM 700 C C . ASP A 1 92 ? -8.671 -6.934 12.645 1.00 95.75 92 ASP A C 1
ATOM 702 O O . ASP A 1 92 ? -8.969 -7.430 13.737 1.00 95.75 92 ASP A O 1
ATOM 706 N N . ALA A 1 93 ? -9.582 -6.363 11.852 1.00 95.50 93 ALA A N 1
ATOM 707 C CA . ALA A 1 93 ? -10.996 -6.264 12.197 1.00 95.50 93 ALA A CA 1
ATOM 708 C C . ALA A 1 93 ? -11.619 -7.651 12.409 1.00 95.50 93 ALA A C 1
ATOM 710 O O . ALA A 1 93 ? -12.263 -7.906 13.432 1.00 95.50 93 ALA A O 1
ATOM 711 N N . VAL A 1 94 ? -11.372 -8.585 11.487 1.00 95.12 94 VAL A N 1
ATOM 712 C CA . VAL A 1 94 ? -11.852 -9.968 11.611 1.00 95.12 94 VAL A CA 1
ATOM 713 C C . VAL A 1 94 ? -11.153 -10.685 12.767 1.00 95.12 94 VAL A C 1
ATOM 715 O O . VAL A 1 94 ? -11.820 -11.352 13.560 1.00 95.12 94 VAL A O 1
ATOM 718 N N . ALA A 1 95 ? -9.840 -10.505 12.940 1.00 95.69 95 ALA A N 1
ATOM 719 C CA . ALA A 1 95 ? -9.098 -11.098 14.052 1.00 95.69 95 ALA A CA 1
ATOM 720 C C . ALA A 1 95 ? -9.634 -10.643 15.421 1.00 95.69 95 ALA A C 1
ATOM 722 O O . ALA A 1 95 ? -9.741 -11.454 16.344 1.00 95.69 95 ALA A O 1
ATOM 723 N N . LYS A 1 96 ? -10.022 -9.369 15.555 1.00 95.31 96 LYS A N 1
ATOM 724 C CA . LYS A 1 96 ? -10.658 -8.823 16.763 1.00 95.31 96 LYS A CA 1
ATOM 725 C C . LYS A 1 96 ? -11.981 -9.532 17.064 1.00 95.31 96 LYS A C 1
ATOM 727 O O . LYS A 1 96 ? -12.220 -9.925 18.207 1.00 95.31 96 LYS A O 1
ATOM 732 N N . VAL A 1 97 ? -12.809 -9.758 16.043 1.00 95.50 97 VAL A N 1
ATOM 733 C CA . VAL A 1 97 ? -14.079 -10.486 16.186 1.00 95.50 97 VAL A CA 1
ATOM 734 C C . VAL A 1 97 ? -13.844 -11.962 16.528 1.00 95.50 97 VAL A C 1
ATOM 736 O O . VAL A 1 97 ? -14.500 -12.482 17.428 1.00 95.50 97 VAL A O 1
ATOM 739 N N . LEU A 1 98 ? -12.892 -12.638 15.880 1.00 95.75 98 LEU A N 1
ATOM 740 C CA . LEU A 1 98 ? -12.551 -14.036 16.178 1.00 95.75 98 LEU A CA 1
ATOM 741 C C . LEU A 1 98 ? -12.109 -14.214 17.634 1.00 95.75 98 LEU A C 1
ATOM 743 O O . LEU A 1 98 ? -12.642 -15.075 18.335 1.00 95.75 98 LEU A O 1
ATOM 747 N N . LYS A 1 99 ? -11.228 -13.333 18.118 1.00 95.12 99 LYS A N 1
ATOM 748 C CA . LYS A 1 99 ? -10.785 -13.326 19.519 1.00 95.12 99 LYS A CA 1
ATOM 749 C C . LYS A 1 99 ? -11.949 -13.116 20.487 1.00 95.12 99 LYS A C 1
ATOM 751 O O . LYS A 1 99 ? -12.030 -13.821 21.486 1.00 95.12 99 LYS A O 1
ATOM 756 N N . SER A 1 100 ? -12.889 -12.219 20.171 1.00 95.06 100 SER A N 1
ATOM 757 C CA . SER A 1 100 ? -14.091 -12.012 21.000 1.00 95.06 100 SER A CA 1
ATOM 758 C C . SER A 1 100 ? -14.997 -13.248 21.086 1.00 95.06 100 SER A C 1
ATOM 760 O O . SER A 1 100 ? -15.731 -13.410 22.055 1.00 95.06 100 SER A O 1
ATOM 762 N N . LYS A 1 101 ? -14.910 -14.144 20.095 1.00 95.56 101 LYS A N 1
ATOM 763 C CA . LYS A 1 101 ? -15.625 -15.425 20.047 1.00 95.56 101 LYS A CA 1
ATOM 764 C C . LYS A 1 101 ? -14.804 -16.602 20.593 1.00 95.56 101 LYS A C 1
ATOM 766 O O . LYS A 1 101 ? -15.259 -17.737 20.501 1.00 95.56 101 LYS A O 1
ATOM 771 N N . GLY A 1 102 ? -13.604 -16.360 21.132 1.00 93.75 102 GLY A N 1
ATOM 772 C CA . GLY A 1 102 ? -12.720 -17.407 21.656 1.00 93.75 102 GLY A CA 1
ATOM 773 C C . GLY A 1 102 ? -12.023 -18.252 20.583 1.00 93.75 102 GLY A C 1
ATOM 774 O O . GLY A 1 102 ? -11.536 -19.337 20.887 1.00 93.75 102 GLY A O 1
ATOM 775 N N . VAL A 1 103 ? -11.977 -17.781 19.334 1.00 94.69 103 VAL A N 1
ATOM 776 C CA . VAL A 1 103 ? -11.319 -18.474 18.217 1.00 94.69 103 VAL A CA 1
ATOM 777 C C . VAL A 1 103 ? -9.904 -17.929 18.030 1.00 94.69 103 VAL A C 1
ATOM 779 O O . VAL A 1 103 ? -9.698 -16.713 18.016 1.00 94.69 103 VAL A O 1
ATOM 782 N N . ASP A 1 104 ? -8.929 -18.823 17.847 1.00 93.06 104 ASP A N 1
ATOM 783 C CA . ASP A 1 104 ? -7.560 -18.432 17.502 1.00 93.06 104 ASP A CA 1
ATOM 784 C C . ASP A 1 104 ? -7.510 -17.781 16.109 1.00 93.06 104 ASP A C 1
ATOM 786 O O . ASP A 1 104 ? -7.904 -18.367 15.100 1.00 93.06 104 ASP A O 1
ATOM 790 N N . ALA A 1 105 ? -7.004 -16.549 16.059 1.00 93.69 105 ALA A N 1
ATOM 791 C CA . ALA A 1 105 ? -6.913 -15.750 14.842 1.00 93.69 105 ALA A CA 1
ATOM 792 C C . ALA A 1 105 ? -5.591 -15.953 14.079 1.00 93.69 105 ALA A C 1
ATOM 794 O O . ALA A 1 105 ? -5.426 -15.386 13.001 1.00 93.69 105 ALA A O 1
ATOM 795 N N . SER A 1 106 ? -4.649 -16.742 14.606 1.00 92.31 106 SER A N 1
ATOM 796 C CA . SER A 1 106 ? -3.298 -16.878 14.039 1.00 92.31 106 SER A CA 1
ATOM 797 C C . SER A 1 106 ? -3.315 -17.410 12.605 1.00 92.31 106 SER A C 1
ATOM 799 O O . SER A 1 106 ? -2.610 -16.896 11.735 1.00 92.31 106 SER A O 1
ATOM 801 N N . LYS A 1 107 ? -4.168 -18.406 12.335 1.00 92.44 107 LYS A N 1
ATOM 802 C CA . LYS A 1 107 ? -4.361 -18.942 10.982 1.00 92.44 107 LYS A CA 1
ATOM 803 C C . LYS A 1 107 ? -4.945 -17.885 10.041 1.00 92.44 107 LYS A C 1
ATOM 805 O O . LYS A 1 107 ? -4.415 -17.673 8.957 1.00 92.44 107 LYS A O 1
ATOM 810 N N . TRP A 1 108 ? -5.991 -17.192 10.491 1.00 93.19 108 TRP A N 1
ATOM 811 C CA . TRP A 1 108 ? -6.650 -16.139 9.721 1.00 93.19 108 TRP A CA 1
ATOM 812 C C . TRP A 1 108 ? -5.675 -15.033 9.313 1.00 93.19 108 TRP A C 1
ATOM 814 O O . TRP A 1 108 ? -5.596 -14.723 8.134 1.00 93.19 108 TRP A O 1
ATOM 824 N N . LEU A 1 109 ? -4.889 -14.499 10.253 1.00 92.06 109 LEU A N 1
ATOM 825 C CA . LEU A 1 109 ? -3.934 -13.417 9.981 1.00 92.06 109 LEU A CA 1
ATOM 826 C C . LEU A 1 109 ? -2.880 -13.799 8.933 1.00 92.06 109 LEU A C 1
ATOM 828 O O . LEU A 1 109 ? -2.405 -12.951 8.183 1.00 92.06 109 LEU A O 1
ATOM 832 N N . LYS A 1 110 ? -2.505 -15.080 8.876 1.00 90.56 110 LYS A N 1
ATOM 833 C CA . LYS A 1 110 ? -1.562 -15.587 7.878 1.00 90.56 110 LYS A CA 1
ATOM 834 C C . LYS A 1 110 ? -2.214 -15.741 6.505 1.00 90.56 110 LYS A C 1
ATOM 836 O O . LYS A 1 110 ? -1.596 -15.403 5.496 1.00 90.56 110 LYS A O 1
ATOM 841 N N . ASP A 1 111 ? -3.435 -16.262 6.474 1.00 91.25 111 ASP A N 1
ATOM 842 C CA . ASP A 1 111 ? -4.159 -16.550 5.237 1.00 91.25 111 ASP A CA 1
ATOM 843 C C . ASP A 1 111 ? -4.729 -15.267 4.606 1.00 91.25 111 ASP A C 1
ATOM 845 O O . ASP A 1 111 ? -4.744 -15.132 3.384 1.00 91.25 111 ASP A O 1
ATOM 849 N N . SER A 1 112 ? -5.105 -14.276 5.419 1.00 89.50 112 SER A N 1
ATOM 850 C CA . SER A 1 112 ? -5.691 -13.008 4.971 1.00 89.50 112 SER A CA 1
ATOM 851 C C . SER A 1 112 ? -4.751 -12.167 4.108 1.00 89.50 112 SER A C 1
ATOM 853 O O . SER A 1 112 ? -5.211 -11.397 3.273 1.00 89.50 112 SER A O 1
ATOM 855 N N . LEU A 1 113 ? -3.436 -12.334 4.269 1.00 86.06 113 LEU A N 1
ATOM 856 C CA . LEU A 1 113 ? -2.422 -11.672 3.438 1.00 86.06 113 LEU A CA 1
ATOM 857 C C . LEU A 1 113 ? -2.305 -12.278 2.031 1.00 86.06 113 LEU A C 1
ATOM 859 O O . LEU A 1 113 ? -1.611 -11.728 1.184 1.00 86.06 113 LEU A O 1
ATOM 863 N N . LYS A 1 114 ? -2.948 -13.424 1.790 1.00 82.75 114 LYS A N 1
ATOM 864 C CA . LYS A 1 114 ? -2.919 -14.148 0.514 1.00 82.75 114 LYS A CA 1
ATOM 865 C C . LYS A 1 114 ? -4.273 -14.179 -0.188 1.00 82.75 114 LYS A C 1
ATOM 867 O O . LYS A 1 114 ? -4.380 -14.795 -1.235 1.00 82.75 114 LYS A O 1
ATOM 872 N N . MET A 1 115 ? -5.303 -13.551 0.380 1.00 67.19 115 MET A N 1
ATOM 873 C CA . MET A 1 115 ? -6.679 -13.627 -0.135 1.00 67.19 115 MET A CA 1
ATOM 874 C C . MET A 1 115 ? -6.886 -12.956 -1.501 1.00 67.19 115 MET A C 1
ATOM 876 O O . MET A 1 115 ? -7.964 -13.076 -2.075 1.00 67.19 115 MET A O 1
ATOM 880 N N . SER A 1 116 ? -5.885 -12.242 -2.007 1.00 61.84 116 SER A N 1
ATOM 881 C CA . SER A 1 116 ? -5.909 -11.521 -3.278 1.00 61.84 116 SER A CA 1
ATOM 882 C C . SER A 1 116 ? -5.330 -12.299 -4.468 1.00 61.84 116 SER A C 1
ATOM 884 O O . SER A 1 116 ? -5.313 -11.755 -5.572 1.00 61.84 116 SER A O 1
ATOM 886 N N . LEU A 1 117 ? -4.876 -13.545 -4.259 1.00 49.41 117 LEU A N 1
ATOM 887 C CA . LEU A 1 117 ? -4.336 -14.449 -5.285 1.00 49.41 117 LEU A CA 1
ATOM 888 C C . LEU A 1 117 ? -5.091 -15.782 -5.328 1.00 49.41 117 LEU A C 1
ATOM 890 O O . LEU A 1 117 ? -5.371 -16.343 -4.244 1.00 49.41 117 LEU A O 1
#

Sequence (117 aa):
GHMGGKVLVSTWEHIQRVIACRLQADILNSGLVLVARTDAEAATMIDSNIDPIDHPHIKGATVQGVEPLYEAIRRGADKDWEERAGCMTFPDAVAKVLKSKGVDASKWLKDSLKMSL

pLDDT: mean 94.2, std 6.52, range [49.41, 98.62]